Protein AF-A0A4Y2N920-F1 (afdb_monomer_lite)

Secondary structure (DSSP, 8-state):
---TTS-HHHHHHHHHHHHHH--S-HHHHHHHHHHHTT-----TTHHHHHHHHHHHHHTTTTT-HHHHHHHHHHHHHHGGG--HHHHHHHHHHHHT--STTHHHHHHHHHHHT-

InterPro domains:
  IPR021025 Fanconi Anaemia group E protein, C-terminal [PF11510] (15-112)
  IPR039685 Fanconi anemia group E protein [PTHR32094] (1-113)

Foldseek 3Di:
DPPPPDDLVVLQVVLVCLLPDNDPDLVSLVVNLVSLLVQGDYDPCSLVSVLVSLLVCLQVCLAPPSSLSSLQSNLVRCVLVDDPVSLVSSCVSLVSHPYPCSVVSNVSSVVSVD

Organism: Araneus ventricosus (NCBI:txid182803)

Structure (mmCIF, N/CA/C/O backbone):
data_AF-A0A4Y2N920-F1
#
_entry.id   AF-A0A4Y2N920-F1
#
loop_
_atom_site.group_PDB
_atom_site.id
_atom_site.type_symbol
_atom_site.label_atom_id
_atom_site.label_alt_id
_atom_site.label_comp_id
_atom_site.label_asym_id
_atom_site.label_entity_id
_atom_site.label_seq_id
_atom_site.pdbx_PDB_ins_code
_atom_site.Cartn_x
_atom_site.Cartn_y
_atom_site.Cartn_z
_atom_site.occupancy
_atom_site.B_iso_or_equiv
_atom_site.auth_seq_id
_atom_site.auth_comp_id
_atom_site.auth_asym_id
_atom_site.auth_atom_id
_atom_site.pdbx_PDB_model_num
ATOM 1 N N . MET A 1 1 ? 19.430 -2.043 1.462 1.00 47.16 1 MET A N 1
ATOM 2 C CA . MET A 1 1 ? 19.450 -0.958 0.459 1.00 47.16 1 MET A CA 1
ATOM 3 C C . MET A 1 1 ? 19.461 -1.572 -0.929 1.00 47.16 1 MET A C 1
ATOM 5 O O . MET A 1 1 ? 20.341 -2.379 -1.208 1.00 47.16 1 MET A O 1
ATOM 9 N N . VAL A 1 2 ? 18.483 -1.235 -1.775 1.00 55.28 2 VAL A N 1
ATOM 10 C CA . VAL A 1 2 ? 18.540 -1.541 -3.216 1.00 55.28 2 VAL A CA 1
ATOM 11 C C . VAL A 1 2 ? 19.722 -0.761 -3.797 1.00 55.28 2 VAL A C 1
ATOM 13 O O . VAL A 1 2 ? 19.905 0.404 -3.450 1.00 55.28 2 VAL A O 1
ATOM 16 N N . LYS A 1 3 ? 20.565 -1.400 -4.619 1.00 60.59 3 LYS A N 1
ATOM 17 C CA . LYS A 1 3 ? 21.749 -0.750 -5.204 1.00 60.59 3 LYS A CA 1
ATOM 18 C C . LYS A 1 3 ? 21.318 0.527 -5.942 1.00 60.59 3 LYS A C 1
ATOM 20 O O . LYS A 1 3 ? 20.455 0.459 -6.815 1.00 60.59 3 LYS A O 1
ATOM 25 N N . SER A 1 4 ? 21.946 1.660 -5.621 1.00 60.22 4 SER A N 1
ATOM 26 C CA . SER A 1 4 ? 21.668 2.995 -6.191 1.00 60.22 4 SER A CA 1
ATOM 27 C C . SER A 1 4 ? 21.767 3.061 -7.719 1.00 60.22 4 SER A C 1
ATOM 29 O O . SER A 1 4 ? 21.259 3.992 -8.329 1.00 60.22 4 SER A O 1
ATOM 31 N N . ASN A 1 5 ? 22.398 2.061 -8.336 1.00 68.75 5 ASN A N 1
ATOM 32 C CA . ASN A 1 5 ? 22.733 2.042 -9.756 1.00 68.75 5 ASN A CA 1
ATOM 33 C C . ASN A 1 5 ? 21.702 1.303 -10.620 1.00 68.75 5 ASN A C 1
ATOM 35 O O . ASN A 1 5 ? 21.953 1.118 -11.804 1.00 68.75 5 ASN A O 1
ATOM 39 N N . LEU A 1 6 ? 20.590 0.815 -10.057 1.00 75.50 6 LEU A N 1
ATOM 40 C CA . LEU A 1 6 ? 19.574 0.117 -10.846 1.00 75.50 6 LEU A CA 1
ATOM 41 C C . LEU A 1 6 ? 18.703 1.151 -11.596 1.00 75.50 6 LEU A C 1
ATOM 43 O O . LEU A 1 6 ? 18.044 1.944 -10.916 1.00 75.50 6 LEU A O 1
ATOM 47 N N . PRO A 1 7 ? 18.668 1.159 -12.943 1.00 83.75 7 PRO A N 1
ATOM 48 C CA . PRO A 1 7 ? 17.869 2.117 -13.714 1.00 83.75 7 PRO A CA 1
ATOM 49 C C . PRO A 1 7 ? 16.378 2.085 -13.357 1.00 83.75 7 PRO A C 1
ATOM 51 O O . PRO A 1 7 ? 15.848 1.029 -13.007 1.00 83.75 7 PRO A O 1
ATOM 54 N N . ASN A 1 8 ? 15.702 3.234 -13.466 1.00 83.19 8 ASN A N 1
ATOM 55 C CA . ASN A 1 8 ? 14.295 3.392 -13.067 1.00 83.19 8 ASN A CA 1
ATOM 56 C C . ASN A 1 8 ? 13.356 2.426 -13.802 1.00 83.19 8 ASN A C 1
ATOM 58 O O . ASN A 1 8 ? 12.434 1.901 -13.191 1.00 83.19 8 ASN A O 1
ATOM 62 N N . GLU A 1 9 ? 13.641 2.121 -15.067 1.00 84.50 9 GLU A N 1
ATOM 63 C CA . GLU A 1 9 ? 12.885 1.164 -15.885 1.00 84.50 9 GLU A CA 1
ATOM 64 C C . GLU A 1 9 ? 12.821 -0.226 -15.235 1.00 84.50 9 GLU A C 1
ATOM 66 O O . GLU A 1 9 ? 11.753 -0.829 -15.128 1.00 84.50 9 GLU A O 1
ATOM 71 N N . TYR A 1 10 ? 13.948 -0.707 -14.701 1.00 86.56 10 TYR A N 1
ATOM 72 C CA . TYR A 1 10 ? 13.997 -1.988 -13.997 1.00 86.56 10 TYR A CA 1
ATOM 73 C C . TYR A 1 10 ? 13.303 -1.931 -12.636 1.00 86.56 10 TYR A C 1
ATOM 75 O O . TYR A 1 10 ? 12.758 -2.935 -12.189 1.00 86.56 10 TYR A O 1
ATOM 83 N N . VAL A 1 11 ? 13.292 -0.774 -11.966 1.00 87.75 11 VAL A N 1
ATOM 84 C CA . VAL A 1 11 ? 12.519 -0.599 -10.725 1.00 87.75 11 VAL A CA 1
ATOM 85 C C . VAL A 1 11 ? 11.028 -0.695 -11.024 1.00 87.75 11 VAL A C 1
ATOM 87 O O . VAL A 1 11 ? 10.337 -1.459 -10.354 1.00 87.75 11 VAL A O 1
ATOM 90 N N . SER A 1 12 ? 10.553 0.020 -12.050 1.00 87.50 12 SER A N 1
ATOM 91 C CA . SER A 1 12 ? 9.161 -0.035 -12.508 1.00 87.50 12 SER A CA 1
ATOM 92 C C . SER A 1 12 ? 8.762 -1.464 -12.860 1.00 87.50 12 SER A C 1
ATOM 94 O O . SER A 1 12 ? 7.731 -1.945 -12.391 1.00 87.50 12 SER A O 1
ATOM 96 N N . TYR A 1 13 ? 9.609 -2.172 -13.613 1.00 88.44 13 TYR A N 1
ATOM 97 C CA . TYR A 1 13 ? 9.392 -3.574 -13.960 1.00 88.44 13 TYR A CA 1
ATOM 98 C C . TYR A 1 13 ? 9.303 -4.477 -12.721 1.00 88.44 13 TYR A C 1
ATOM 100 O O . TYR A 1 13 ? 8.371 -5.267 -12.594 1.00 88.44 13 TYR A O 1
ATOM 108 N N . CYS A 1 14 ? 10.228 -4.335 -11.766 1.00 90.69 14 CYS A N 1
ATOM 109 C CA . CYS A 1 14 ? 10.211 -5.113 -10.528 1.00 90.69 14 CYS A CA 1
ATOM 110 C C . CYS A 1 14 ? 8.949 -4.863 -9.698 1.00 90.69 14 CYS A C 1
ATOM 112 O O . CYS A 1 14 ? 8.386 -5.814 -9.161 1.00 90.69 14 CYS A O 1
ATOM 114 N N . ILE A 1 15 ? 8.499 -3.609 -9.595 1.00 91.94 15 ILE A N 1
ATOM 115 C CA . ILE A 1 15 ? 7.260 -3.278 -8.887 1.00 91.94 15 ILE A CA 1
ATOM 116 C C . ILE A 1 15 ? 6.077 -3.963 -9.574 1.00 91.94 15 ILE A C 1
ATOM 118 O O . ILE A 1 15 ? 5.355 -4.698 -8.907 1.00 91.94 15 ILE A O 1
ATOM 122 N N . LYS A 1 16 ? 5.919 -3.804 -10.895 1.00 90.44 16 LYS A N 1
ATOM 123 C CA . LYS A 1 16 ? 4.841 -4.453 -11.662 1.00 90.44 16 LYS A CA 1
ATOM 124 C C . LYS A 1 16 ? 4.830 -5.970 -11.463 1.00 90.44 16 LYS A C 1
ATOM 126 O O . LYS A 1 16 ? 3.818 -6.523 -11.049 1.00 90.44 16 LYS A O 1
ATOM 131 N N . ASN A 1 17 ? 5.985 -6.615 -11.624 1.00 91.06 17 ASN A N 1
ATOM 132 C CA . ASN A 1 17 ? 6.137 -8.059 -11.451 1.00 91.06 17 ASN A CA 1
ATOM 133 C C . ASN A 1 17 ? 5.753 -8.526 -10.031 1.00 91.06 17 ASN A C 1
ATOM 135 O O . ASN A 1 17 ? 5.149 -9.583 -9.860 1.00 91.06 17 ASN A O 1
ATOM 139 N N . ILE A 1 18 ? 6.065 -7.732 -8.999 1.00 92.56 18 ILE A N 1
ATOM 140 C CA . ILE A 1 18 ? 5.636 -8.018 -7.623 1.00 92.56 18 ILE A CA 1
ATOM 141 C C . ILE A 1 18 ? 4.116 -7.888 -7.484 1.00 92.56 18 ILE A C 1
ATOM 143 O O . ILE A 1 18 ? 3.485 -8.760 -6.887 1.00 92.56 18 ILE A O 1
ATOM 147 N N . LEU A 1 19 ? 3.517 -6.824 -8.018 1.00 91.69 19 LEU A N 1
ATOM 148 C CA . LEU A 1 19 ? 2.070 -6.611 -7.926 1.00 91.69 19 LEU A CA 1
ATOM 149 C C . LEU A 1 19 ? 1.286 -7.704 -8.663 1.00 91.69 19 LEU A C 1
ATOM 151 O O . LEU A 1 19 ? 0.254 -8.153 -8.164 1.00 91.69 19 LEU A O 1
ATOM 155 N N . GLU A 1 20 ? 1.796 -8.187 -9.791 1.00 90.31 20 GLU A N 1
ATOM 156 C CA . GLU A 1 20 ? 1.148 -9.224 -10.598 1.00 90.31 20 GLU A CA 1
ATOM 157 C C . GLU A 1 20 ? 1.330 -10.627 -10.007 1.00 90.31 20 GLU A C 1
ATOM 159 O O . GLU A 1 20 ? 0.357 -11.368 -9.864 1.00 90.31 20 GLU A O 1
ATOM 164 N N . HIS A 1 21 ? 2.551 -10.991 -9.605 1.00 87.38 21 HIS A N 1
ATOM 165 C CA . HIS A 1 21 ? 2.894 -12.393 -9.346 1.00 87.38 21 HIS A CA 1
ATOM 166 C C . HIS A 1 21 ? 3.264 -12.718 -7.903 1.00 87.38 21 HIS A C 1
ATOM 168 O O . HIS A 1 21 ? 3.274 -13.895 -7.533 1.00 87.38 21 HIS A O 1
ATOM 174 N N . ALA A 1 22 ? 3.600 -11.729 -7.071 1.00 82.25 22 ALA A N 1
ATOM 175 C CA . ALA A 1 22 ? 4.062 -12.048 -5.731 1.00 82.25 22 ALA A CA 1
ATOM 176 C C . ALA A 1 22 ? 2.912 -12.550 -4.855 1.00 82.25 22 ALA A C 1
ATOM 178 O O . ALA A 1 22 ? 1.871 -11.904 -4.691 1.00 82.25 22 ALA A O 1
ATOM 179 N N . THR A 1 23 ? 3.154 -13.693 -4.221 1.00 77.56 23 THR A N 1
ATOM 180 C CA . THR A 1 23 ? 2.365 -14.157 -3.086 1.00 77.56 23 THR A CA 1
ATOM 181 C C . THR A 1 23 ? 2.587 -13.242 -1.885 1.00 77.56 23 THR A C 1
ATOM 183 O O . THR A 1 23 ? 3.670 -12.671 -1.700 1.00 77.56 23 THR A O 1
ATOM 186 N N . GLN A 1 24 ? 1.560 -13.138 -1.046 1.00 73.44 24 GLN A N 1
ATOM 187 C CA . GLN A 1 24 ? 1.548 -12.349 0.181 1.00 73.44 24 GLN A CA 1
ATOM 188 C C . GLN A 1 24 ? 2.516 -12.934 1.226 1.00 73.44 24 GLN A C 1
ATOM 190 O O . GLN A 1 24 ? 2.129 -13.694 2.110 1.00 73.44 24 GLN A O 1
ATOM 195 N N . ILE A 1 25 ? 3.802 -12.605 1.096 1.00 79.56 25 ILE A N 1
ATOM 196 C CA . ILE A 1 25 ? 4.885 -13.067 1.969 1.00 79.56 25 ILE A CA 1
ATOM 197 C C . ILE A 1 25 ? 5.588 -11.851 2.568 1.00 79.56 25 ILE A C 1
ATOM 199 O O . ILE A 1 25 ? 5.847 -10.860 1.892 1.00 79.56 25 ILE A O 1
ATOM 203 N N . ASP A 1 26 ? 5.969 -11.961 3.835 1.00 79.62 26 ASP A N 1
ATOM 204 C CA . ASP A 1 26 ? 6.637 -10.926 4.628 1.00 79.62 26 ASP A CA 1
ATOM 205 C C . ASP A 1 26 ? 7.801 -10.209 3.923 1.00 79.62 26 ASP A C 1
ATOM 207 O O . ASP A 1 26 ? 7.970 -8.995 4.048 1.00 79.62 26 ASP A O 1
ATOM 211 N N . ASN A 1 27 ? 8.621 -10.959 3.185 1.00 88.19 27 ASN A N 1
ATOM 212 C CA . ASN A 1 27 ? 9.777 -10.414 2.475 1.00 88.19 27 ASN A CA 1
ATOM 213 C C . ASN A 1 27 ? 9.366 -9.569 1.263 1.00 88.19 27 ASN A C 1
ATOM 215 O O . ASN A 1 27 ? 10.055 -8.600 0.942 1.00 88.19 27 ASN A O 1
ATOM 219 N N . THR A 1 28 ? 8.231 -9.887 0.634 1.00 91.62 28 THR A N 1
ATOM 220 C CA . THR A 1 28 ? 7.668 -9.119 -0.481 1.00 91.62 28 THR A CA 1
ATOM 221 C C . THR A 1 28 ? 7.419 -7.675 -0.062 1.00 91.62 28 THR A C 1
ATOM 223 O O . THR A 1 28 ? 7.795 -6.759 -0.790 1.00 91.62 28 THR A O 1
ATOM 226 N N . PHE A 1 29 ? 6.875 -7.447 1.140 1.00 94.38 29 PHE A N 1
ATOM 227 C CA . PHE A 1 29 ? 6.593 -6.093 1.626 1.00 94.38 29 PHE A CA 1
ATOM 228 C C . PHE A 1 29 ? 7.857 -5.257 1.791 1.00 94.38 29 PHE A C 1
ATOM 230 O O . PHE A 1 29 ? 7.885 -4.107 1.372 1.00 94.38 29 PHE A O 1
ATOM 237 N N . SER A 1 30 ? 8.923 -5.833 2.351 1.00 93.00 30 SER A N 1
ATOM 238 C CA . SER A 1 30 ? 10.191 -5.116 2.538 1.00 93.00 30 SER A CA 1
ATOM 239 C C . SER A 1 30 ? 10.895 -4.802 1.217 1.00 93.00 30 SER A C 1
ATOM 241 O O . SER A 1 30 ? 11.476 -3.723 1.069 1.00 93.00 30 SER A O 1
ATOM 243 N N . VAL A 1 31 ? 10.837 -5.721 0.246 1.00 92.56 31 VAL A N 1
ATOM 244 C CA . VAL A 1 31 ? 11.376 -5.482 -1.101 1.00 92.56 31 VAL A CA 1
ATOM 245 C C . VAL A 1 31 ? 10.577 -4.385 -1.795 1.00 92.56 31 VAL A C 1
ATOM 247 O O . VAL A 1 31 ? 11.169 -3.418 -2.268 1.00 92.56 31 VAL A O 1
ATOM 250 N N . LEU A 1 32 ? 9.246 -4.491 -1.800 1.00 94.31 32 LEU A N 1
ATOM 251 C CA . LEU A 1 32 ? 8.376 -3.507 -2.433 1.00 94.31 32 LEU A CA 1
ATOM 252 C C . LEU A 1 32 ? 8.532 -2.127 -1.787 1.00 94.31 32 LEU A C 1
ATOM 254 O O . LEU A 1 32 ? 8.709 -1.152 -2.506 1.00 94.31 32 LEU A O 1
ATOM 258 N N . GLN A 1 33 ? 8.588 -2.050 -0.455 1.00 95.00 33 GLN A N 1
ATOM 259 C CA . GLN A 1 33 ? 8.853 -0.809 0.277 1.00 95.00 33 GLN A CA 1
ATOM 260 C C . GLN A 1 33 ? 10.150 -0.152 -0.219 1.00 95.00 33 GLN A C 1
ATOM 262 O O . GLN A 1 33 ? 10.153 1.022 -0.578 1.00 95.00 33 GLN A O 1
ATOM 267 N N . SER A 1 34 ? 11.232 -0.931 -0.314 1.00 93.06 34 SER A N 1
ATOM 268 C CA . SER A 1 34 ? 12.537 -0.424 -0.757 1.00 93.06 34 SER A CA 1
ATOM 269 C C . SER A 1 34 ? 12.536 0.061 -2.211 1.00 93.06 34 SER A C 1
ATOM 271 O O . SER A 1 34 ? 13.346 0.912 -2.569 1.00 93.06 34 SER A O 1
ATOM 273 N N . LEU A 1 35 ? 11.682 -0.507 -3.070 1.00 92.44 35 LEU A N 1
ATOM 274 C CA . LEU A 1 35 ? 11.524 -0.072 -4.460 1.00 92.44 35 LEU A CA 1
ATOM 275 C C . LEU A 1 35 ? 10.670 1.198 -4.550 1.00 92.44 35 LEU A C 1
ATOM 27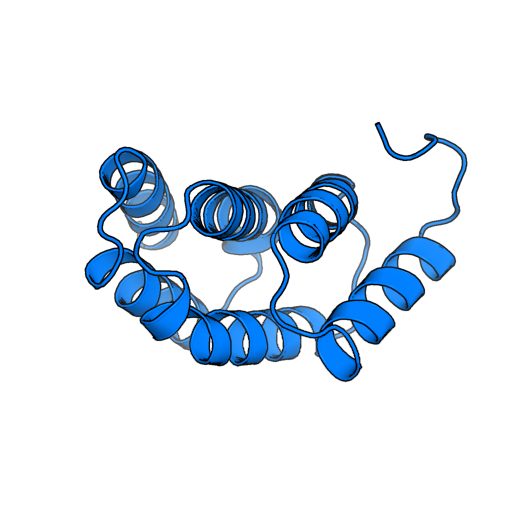7 O O . LEU A 1 35 ? 11.024 2.105 -5.298 1.00 92.44 35 LEU A O 1
ATOM 281 N N . ILE A 1 36 ? 9.592 1.279 -3.766 1.00 93.44 36 ILE A N 1
ATOM 282 C CA . ILE A 1 36 ? 8.705 2.446 -3.685 1.00 93.44 36 ILE A CA 1
ATOM 283 C C . ILE A 1 36 ? 9.475 3.676 -3.209 1.00 93.44 36 ILE A C 1
ATOM 285 O O . ILE A 1 36 ? 9.429 4.706 -3.872 1.00 93.44 36 ILE A O 1
ATOM 289 N N . GLU A 1 37 ? 10.268 3.550 -2.144 1.00 93.38 37 GLU A N 1
ATOM 290 C CA . GLU A 1 37 ? 11.048 4.652 -1.557 1.00 93.38 37 GLU A CA 1
ATOM 291 C C . GLU A 1 37 ? 12.084 5.266 -2.513 1.00 93.38 37 GLU A C 1
ATOM 293 O O . GLU A 1 37 ? 12.612 6.343 -2.246 1.00 93.38 37 GLU A O 1
ATOM 298 N N . ARG A 1 38 ? 12.369 4.625 -3.655 1.00 89.31 38 ARG A N 1
ATOM 299 C CA . ARG A 1 38 ? 13.214 5.219 -4.699 1.00 89.31 38 ARG A CA 1
ATOM 300 C C . ARG A 1 38 ? 12.535 6.334 -5.489 1.00 89.31 38 ARG A C 1
ATOM 302 O O . ARG A 1 38 ? 13.240 6.984 -6.251 1.00 89.31 38 ARG A O 1
ATOM 309 N N . LYS A 1 39 ? 11.217 6.513 -5.337 1.00 84.19 39 LYS A N 1
ATOM 310 C CA . LYS A 1 39 ? 10.366 7.457 -6.075 1.00 84.19 39 LYS A CA 1
ATOM 311 C C . LYS A 1 39 ? 10.720 7.530 -7.564 1.00 84.19 39 LYS A C 1
ATOM 313 O O . LYS A 1 39 ? 11.483 8.385 -8.010 1.00 84.19 39 LYS A O 1
ATOM 318 N N . ILE A 1 40 ? 10.147 6.624 -8.345 1.00 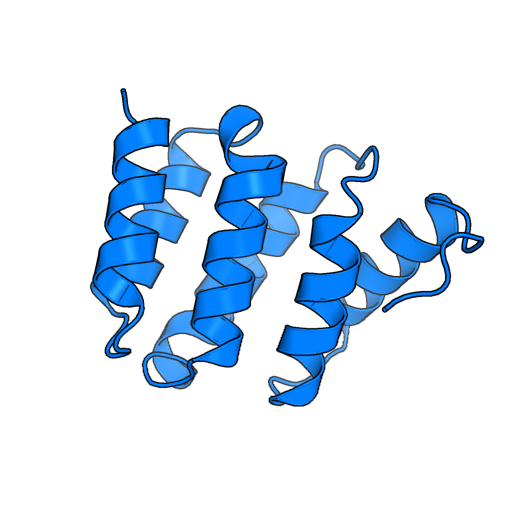83.56 40 ILE A N 1
ATOM 319 C CA . ILE A 1 40 ? 10.357 6.591 -9.794 1.00 83.56 40 ILE A CA 1
ATOM 320 C C . ILE A 1 40 ? 9.216 7.304 -10.516 1.00 83.56 40 ILE A C 1
ATOM 322 O O . ILE A 1 40 ? 8.081 7.314 -10.040 1.00 83.56 40 ILE A O 1
ATOM 326 N N . HIS A 1 41 ? 9.516 7.870 -11.688 1.00 79.25 41 HIS A N 1
ATOM 327 C CA . HIS A 1 41 ? 8.458 8.238 -12.624 1.00 79.25 41 HIS A CA 1
ATOM 328 C C . HIS A 1 41 ? 7.690 6.974 -12.989 1.00 79.25 41 HIS A C 1
ATOM 330 O O . HIS A 1 41 ? 8.290 5.971 -13.387 1.00 79.25 41 HIS A O 1
ATOM 336 N N . HIS A 1 42 ? 6.378 7.022 -12.808 1.00 72.25 42 HIS A N 1
ATOM 337 C CA . HIS A 1 42 ? 5.513 5.883 -13.015 1.00 72.25 42 HIS A CA 1
ATOM 338 C C . HIS A 1 42 ? 4.554 6.128 -14.173 1.00 72.25 42 HIS A C 1
ATOM 340 O O . HIS A 1 42 ? 4.209 7.260 -14.497 1.00 72.25 42 HIS A O 1
ATOM 346 N N . GLU A 1 43 ? 4.156 5.039 -14.819 1.00 72.31 43 GLU A N 1
ATOM 347 C CA . GLU A 1 43 ? 3.095 5.059 -15.820 1.00 72.31 43 GLU A CA 1
ATOM 348 C C . GLU A 1 43 ? 1.739 5.317 -15.154 1.00 72.31 43 GLU A C 1
ATOM 350 O O . GLU A 1 43 ? 1.559 4.994 -13.978 1.00 72.31 43 GLU A O 1
ATOM 355 N N . ASN A 1 44 ? 0.772 5.803 -15.939 1.00 66.38 44 ASN A N 1
ATOM 356 C CA . ASN A 1 44 ? -0.541 6.274 -15.479 1.00 66.38 44 ASN A CA 1
ATOM 357 C C . ASN A 1 44 ? -1.324 5.296 -14.571 1.00 66.38 44 ASN A C 1
ATOM 359 O O . ASN A 1 44 ? -2.195 5.745 -13.838 1.00 66.38 44 ASN A O 1
ATOM 363 N N . ASN A 1 45 ? -1.004 3.995 -14.557 1.00 87.81 45 ASN A N 1
ATOM 364 C CA . ASN A 1 45 ? -1.776 2.978 -13.828 1.00 87.81 45 ASN A CA 1
ATOM 365 C C . ASN A 1 45 ? -1.074 2.425 -12.571 1.00 87.81 45 ASN A C 1
ATOM 367 O O . ASN A 1 45 ? -1.616 1.544 -11.904 1.00 87.81 45 ASN A O 1
ATOM 371 N N . LEU A 1 46 ? 0.141 2.878 -12.226 1.00 89.50 46 LEU A N 1
ATOM 372 C CA . LEU A 1 46 ? 0.868 2.289 -11.091 1.00 89.50 46 LEU A CA 1
ATOM 373 C C . LEU A 1 46 ? 0.121 2.472 -9.762 1.00 89.50 46 LEU A C 1
ATOM 375 O O . LEU A 1 46 ? 0.047 1.529 -8.974 1.00 89.50 46 LEU A O 1
ATOM 379 N N . LEU A 1 47 ? -0.403 3.672 -9.503 1.00 92.62 47 LEU A N 1
ATOM 380 C CA . LEU A 1 47 ? -1.101 3.975 -8.250 1.00 92.62 47 LEU A CA 1
ATOM 381 C C . LEU A 1 47 ? -2.396 3.179 -8.120 1.00 92.62 47 LEU A C 1
ATOM 383 O O . LEU A 1 47 ? -2.704 2.697 -7.032 1.00 92.62 47 LEU A O 1
ATOM 387 N N . GLU A 1 48 ? -3.102 2.962 -9.228 1.00 94.12 48 GLU A N 1
ATOM 388 C CA . GLU A 1 48 ? -4.285 2.107 -9.260 1.00 94.12 48 GLU A CA 1
ATOM 389 C C . GLU A 1 48 ? -3.923 0.657 -8.910 1.00 94.12 48 GLU A C 1
ATOM 391 O O . GLU A 1 48 ? -4.495 0.084 -7.982 1.00 94.12 48 GLU A O 1
ATOM 396 N N . ASN A 1 49 ? -2.894 0.099 -9.557 1.00 93.75 49 ASN A N 1
ATOM 397 C CA . ASN A 1 49 ? -2.425 -1.261 -9.282 1.00 93.75 49 ASN A CA 1
ATOM 398 C C . ASN A 1 49 ? -1.940 -1.426 -7.832 1.00 93.75 49 ASN A C 1
ATOM 400 O O . ASN A 1 49 ? -2.207 -2.446 -7.194 1.00 93.75 49 ASN A O 1
ATOM 404 N N . LEU A 1 50 ? -1.229 -0.428 -7.292 1.00 94.69 50 LEU A N 1
ATOM 405 C CA . LEU A 1 50 ? -0.810 -0.419 -5.889 1.00 94.69 50 LEU A CA 1
ATOM 406 C C . LEU A 1 50 ? -2.016 -0.395 -4.955 1.00 94.69 50 LEU A C 1
ATOM 408 O O . LEU A 1 50 ? -2.063 -1.184 -4.015 1.00 94.69 50 LEU A O 1
ATOM 412 N N . THR A 1 51 ? -2.989 0.472 -5.228 1.00 96.00 51 THR A N 1
ATOM 413 C CA . THR A 1 51 ? -4.198 0.620 -4.412 1.00 96.00 51 THR A CA 1
ATOM 414 C C . THR A 1 51 ? -4.970 -0.694 -4.354 1.00 96.00 51 THR A C 1
ATOM 416 O O . THR A 1 51 ? -5.195 -1.219 -3.264 1.00 96.00 51 THR A O 1
ATOM 419 N N . GLN A 1 52 ? -5.269 -1.288 -5.514 1.00 95.19 52 GLN A N 1
ATOM 420 C CA . GLN A 1 52 ? -5.977 -2.569 -5.611 1.00 95.19 52 GLN A CA 1
ATOM 421 C C . GLN A 1 52 ? -5.223 -3.692 -4.887 1.00 95.19 52 GLN A C 1
ATOM 423 O O . GLN A 1 52 ? -5.812 -4.488 -4.151 1.00 95.19 52 GLN A O 1
ATOM 428 N N . LYS A 1 53 ? -3.895 -3.759 -5.051 1.00 95.00 53 LYS A N 1
ATOM 429 C CA . LYS A 1 53 ? -3.101 -4.812 -4.412 1.00 95.00 53 LYS A CA 1
ATOM 430 C C . LYS A 1 53 ? -3.053 -4.652 -2.894 1.00 95.00 53 LYS A C 1
ATOM 432 O O . LYS A 1 53 ? -3.224 -5.638 -2.178 1.00 95.00 53 LYS A O 1
ATOM 437 N N . ILE A 1 54 ? -2.847 -3.433 -2.396 1.00 95.88 54 ILE A N 1
ATOM 438 C CA . ILE A 1 54 ? -2.823 -3.144 -0.957 1.00 95.88 54 ILE A CA 1
ATOM 439 C C . ILE A 1 54 ? -4.181 -3.430 -0.319 1.00 95.88 54 ILE A C 1
ATOM 441 O O . ILE A 1 54 ? -4.221 -4.044 0.748 1.00 95.88 54 ILE A O 1
ATOM 445 N N . GLU A 1 55 ? -5.275 -3.045 -0.976 1.00 96.06 55 GLU A N 1
ATOM 446 C CA . GLU A 1 55 ? -6.629 -3.377 -0.538 1.00 96.06 55 GLU A CA 1
ATOM 447 C C . GLU A 1 55 ? -6.804 -4.896 -0.418 1.00 96.06 55 GLU A C 1
ATOM 449 O O . GLU A 1 55 ? -7.182 -5.382 0.650 1.00 96.06 55 GLU A O 1
ATOM 454 N N . SER A 1 56 ? -6.414 -5.651 -1.453 1.00 94.50 56 SER A N 1
ATOM 455 C CA . SER A 1 56 ? -6.534 -7.115 -1.471 1.00 94.50 56 SER A CA 1
ATOM 456 C C . SER A 1 56 ? -5.753 -7.821 -0.352 1.00 94.50 56 SER A C 1
ATOM 458 O O . SER A 1 56 ? -6.183 -8.863 0.129 1.00 94.50 56 SER A O 1
ATOM 460 N N . TRP A 1 57 ? -4.629 -7.252 0.099 1.00 94.31 57 TRP A N 1
ATOM 461 C CA . TRP A 1 57 ? -3.801 -7.811 1.177 1.00 94.31 57 TRP A CA 1
ATOM 462 C C . TRP A 1 57 ? -4.204 -7.343 2.580 1.00 94.31 57 TRP A C 1
ATOM 464 O O . TRP A 1 57 ? -3.726 -7.889 3.578 1.00 94.31 57 TRP A O 1
ATOM 474 N N . SER A 1 58 ? -5.045 -6.313 2.685 1.00 94.19 58 SER A N 1
ATOM 475 C CA . SER A 1 58 ? -5.235 -5.546 3.920 1.00 94.19 58 SER A CA 1
ATOM 476 C C . SER A 1 58 ? -5.794 -6.356 5.091 1.00 94.19 58 SER A C 1
ATOM 478 O O . SER A 1 58 ? -5.257 -6.272 6.200 1.00 94.19 58 SER A O 1
ATOM 480 N N . LEU A 1 59 ? -6.834 -7.162 4.859 1.00 92.38 59 LEU A N 1
ATOM 481 C CA . LEU A 1 59 ? -7.514 -7.920 5.913 1.00 92.38 59 LEU A CA 1
ATOM 482 C C . LEU A 1 59 ? -6.606 -8.993 6.518 1.00 92.38 59 LEU A C 1
ATOM 484 O O . LEU A 1 59 ? -6.517 -9.111 7.744 1.00 92.38 59 LEU A O 1
ATOM 488 N N . ASP A 1 60 ? -5.875 -9.710 5.668 1.00 93.94 60 ASP A N 1
ATOM 489 C CA . ASP A 1 60 ? -4.953 -10.765 6.088 1.00 93.94 60 ASP A CA 1
ATOM 490 C C . ASP A 1 60 ? -3.679 -10.193 6.729 1.00 93.94 60 ASP A C 1
ATOM 492 O O . ASP A 1 60 ? -3.066 -10.818 7.598 1.00 93.94 60 ASP A O 1
ATOM 496 N N . CYS A 1 61 ? -3.282 -8.976 6.344 1.00 93.88 61 CYS A N 1
ATOM 497 C CA . CYS A 1 61 ? -2.069 -8.321 6.834 1.00 93.88 61 CYS A CA 1
ATOM 498 C C . CYS A 1 61 ? -2.300 -7.291 7.942 1.00 93.88 61 CYS A C 1
ATOM 500 O O . CYS A 1 61 ? -1.353 -6.608 8.339 1.00 93.88 61 CYS A O 1
ATOM 502 N N . LYS A 1 62 ? -3.506 -7.183 8.507 1.00 94.25 62 LYS A N 1
ATOM 503 C CA . LYS A 1 62 ? -3.835 -6.130 9.485 1.00 94.25 62 LYS A CA 1
ATOM 504 C C . LYS A 1 62 ? -2.949 -6.087 10.738 1.00 94.25 62 LYS A C 1
ATOM 506 O O . LYS A 1 62 ? -2.811 -5.030 11.350 1.00 94.25 62 LYS A O 1
ATOM 511 N N . LYS A 1 63 ? -2.326 -7.210 11.118 1.00 95.62 63 LYS A N 1
ATOM 512 C CA . LYS A 1 63 ? -1.375 -7.323 12.248 1.00 95.62 63 LYS A CA 1
ATOM 513 C C . LYS A 1 63 ? 0.098 -7.263 11.823 1.00 95.62 63 LYS A C 1
ATOM 515 O O . LYS A 1 63 ? 0.989 -7.354 12.666 1.00 95.62 63 LYS A O 1
ATOM 520 N N . ASN A 1 64 ? 0.380 -7.124 10.530 1.00 95.19 64 ASN A N 1
ATOM 521 C CA . ASN A 1 64 ? 1.724 -7.207 9.982 1.00 95.19 64 ASN A CA 1
ATOM 522 C C . ASN A 1 64 ? 2.395 -5.829 9.918 1.00 95.19 64 ASN A C 1
ATOM 524 O O . ASN A 1 64 ? 2.029 -4.966 9.123 1.00 95.19 64 ASN A O 1
ATOM 528 N N . VAL A 1 65 ? 3.438 -5.635 10.725 1.00 95.38 65 VAL A N 1
ATOM 529 C CA . VAL A 1 65 ? 4.173 -4.362 10.791 1.00 95.38 65 VAL A CA 1
ATOM 530 C C . VAL A 1 65 ? 4.866 -4.017 9.467 1.00 95.38 65 VAL A C 1
ATOM 532 O O . VAL A 1 65 ? 4.933 -2.843 9.111 1.00 95.38 65 VAL A O 1
ATOM 535 N N . LYS A 1 66 ? 5.377 -5.003 8.715 1.00 95.50 66 LYS A N 1
ATOM 536 C CA . LYS A 1 66 ? 6.034 -4.750 7.419 1.00 95.50 66 LYS A CA 1
ATOM 537 C C . LYS A 1 66 ? 5.029 -4.288 6.369 1.00 95.50 66 LYS A C 1
ATOM 539 O O . LYS A 1 66 ? 5.344 -3.390 5.594 1.00 95.50 66 LYS A O 1
ATOM 544 N N . PHE A 1 67 ? 3.821 -4.846 6.387 1.00 96.31 67 PHE A N 1
ATOM 545 C CA . PHE A 1 67 ? 2.727 -4.366 5.550 1.00 96.31 67 PHE A CA 1
ATOM 546 C C . PHE A 1 67 ? 2.358 -2.917 5.897 1.00 96.31 67 PHE A C 1
ATOM 548 O O . PHE A 1 67 ? 2.323 -2.073 5.006 1.00 96.31 67 PHE A O 1
ATOM 555 N N . THR A 1 68 ? 2.189 -2.580 7.183 1.00 96.38 68 THR A N 1
ATOM 556 C CA . THR A 1 68 ? 1.902 -1.189 7.581 1.00 96.38 68 THR A CA 1
ATOM 557 C C . THR A 1 68 ? 3.015 -0.226 7.158 1.00 96.38 68 THR A C 1
ATOM 559 O O . THR A 1 68 ? 2.729 0.884 6.715 1.00 96.38 68 THR A O 1
ATOM 562 N N . LYS A 1 69 ? 4.288 -0.640 7.250 1.00 96.44 69 LYS A N 1
ATOM 563 C CA . LYS A 1 69 ? 5.426 0.155 6.756 1.00 96.44 69 LYS A CA 1
ATOM 564 C C . LYS A 1 69 ? 5.335 0.414 5.260 1.00 96.44 69 LYS A C 1
ATOM 566 O O . LYS A 1 69 ? 5.489 1.556 4.851 1.00 96.44 69 LYS A O 1
ATOM 571 N N . LEU A 1 70 ? 5.043 -0.616 4.468 1.00 96.88 70 LEU A N 1
ATOM 572 C CA . LEU A 1 70 ? 4.835 -0.468 3.031 1.00 96.88 70 LEU A CA 1
ATOM 573 C C . LEU A 1 70 ? 3.709 0.533 2.728 1.00 96.88 70 LEU A C 1
ATOM 575 O O . LEU A 1 70 ? 3.912 1.429 1.915 1.00 96.88 70 LEU A O 1
ATOM 579 N N . VAL A 1 71 ? 2.560 0.415 3.402 1.00 97.31 71 VAL A N 1
ATOM 580 C CA . VAL A 1 71 ? 1.428 1.346 3.244 1.00 97.31 71 VAL A CA 1
ATOM 581 C C . VAL A 1 71 ? 1.858 2.789 3.514 1.00 97.31 71 VAL A C 1
ATOM 583 O O . VAL A 1 71 ? 1.611 3.671 2.694 1.00 97.31 71 VAL A O 1
ATOM 586 N N . ILE A 1 72 ? 2.560 3.027 4.624 1.00 97.38 72 ILE A N 1
ATOM 587 C CA . ILE A 1 72 ? 3.078 4.356 4.972 1.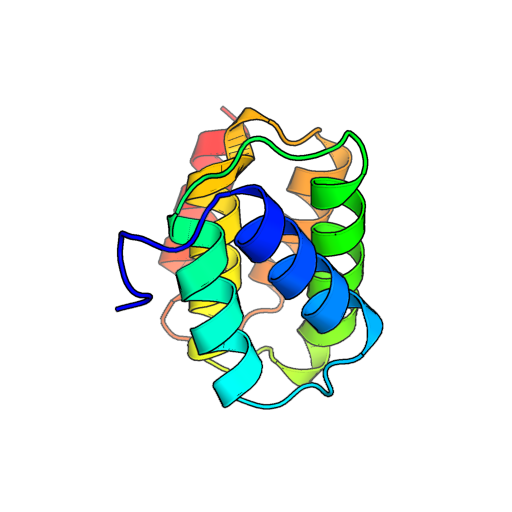00 97.38 72 ILE A CA 1
ATOM 588 C C . ILE A 1 72 ? 4.068 4.854 3.913 1.00 97.38 72 ILE A C 1
ATOM 590 O O . ILE A 1 72 ? 3.956 5.998 3.480 1.00 97.38 72 ILE A O 1
ATOM 594 N N . SER A 1 73 ? 5.010 4.018 3.466 1.00 97.12 73 SER A N 1
ATOM 595 C CA . SER A 1 73 ? 5.987 4.410 2.444 1.00 97.12 73 SER A CA 1
ATOM 596 C C . SER A 1 73 ? 5.312 4.768 1.120 1.00 97.12 73 SER A C 1
ATOM 598 O O . SER A 1 73 ? 5.735 5.726 0.478 1.00 97.12 73 SER A O 1
ATOM 600 N N . ILE A 1 74 ? 4.240 4.073 0.725 1.00 96.88 74 ILE A N 1
ATOM 601 C CA . ILE A 1 74 ? 3.466 4.436 -0.470 1.00 96.88 74 ILE A CA 1
ATOM 602 C C . ILE A 1 74 ? 2.823 5.816 -0.293 1.00 96.88 74 ILE A C 1
ATOM 604 O O . ILE A 1 74 ? 3.011 6.681 -1.147 1.00 96.88 74 ILE A O 1
ATOM 608 N N . LEU A 1 75 ? 2.126 6.044 0.825 1.00 97.00 75 LEU A N 1
ATOM 609 C CA . LEU A 1 75 ? 1.443 7.311 1.099 1.00 97.00 75 LEU A CA 1
ATOM 610 C C . LEU A 1 75 ? 2.408 8.499 1.179 1.00 97.00 75 LEU A C 1
ATOM 612 O O . LEU A 1 75 ? 2.124 9.559 0.637 1.00 97.00 75 LEU A O 1
ATOM 616 N N . ILE A 1 76 ? 3.571 8.325 1.807 1.00 96.50 76 ILE A N 1
ATOM 617 C CA . ILE A 1 76 ? 4.599 9.373 1.868 1.00 96.50 76 ILE A CA 1
ATOM 618 C C . ILE A 1 76 ? 5.194 9.645 0.479 1.00 96.50 76 ILE A C 1
ATOM 620 O O . ILE A 1 76 ? 5.468 10.794 0.143 1.00 96.50 76 ILE A O 1
ATOM 624 N N . THR A 1 77 ? 5.415 8.605 -0.330 1.00 95.50 77 THR A N 1
ATOM 625 C CA . THR A 1 77 ? 6.120 8.755 -1.613 1.00 95.50 77 THR A CA 1
ATOM 626 C C . THR A 1 77 ? 5.230 9.327 -2.715 1.00 95.50 77 THR A C 1
ATOM 628 O O . THR A 1 77 ? 5.675 10.198 -3.472 1.00 95.50 77 THR A O 1
ATOM 631 N N . TYR A 1 78 ? 3.997 8.823 -2.805 1.00 95.06 78 TYR A N 1
ATOM 632 C CA . TYR A 1 78 ? 3.073 9.075 -3.910 1.00 95.06 78 TYR A CA 1
ATOM 633 C C . TYR A 1 78 ? 1.738 9.687 -3.474 1.00 95.06 78 TYR A C 1
ATOM 635 O O . TYR A 1 78 ? 0.911 9.977 -4.328 1.00 95.06 78 TYR A O 1
ATOM 643 N N . GLY A 1 79 ? 1.498 9.913 -2.179 1.00 94.44 79 GLY A N 1
ATOM 644 C CA . GLY A 1 79 ? 0.196 10.387 -1.694 1.00 94.44 79 GLY A CA 1
ATOM 645 C C . GLY A 1 79 ? -0.258 11.719 -2.296 1.00 94.44 79 GLY A C 1
ATOM 646 O O . GLY A 1 79 ? -1.449 11.910 -2.489 1.00 94.44 79 GLY A O 1
ATOM 647 N N . SER A 1 80 ? 0.668 12.613 -2.662 1.00 93.88 80 SER A N 1
ATOM 648 C CA . SER A 1 80 ? 0.348 13.881 -3.343 1.00 93.88 80 SER A CA 1
ATOM 649 C C . SER A 1 80 ? -0.130 13.714 -4.790 1.00 93.88 80 SER A C 1
ATOM 651 O O . SER A 1 80 ? -0.606 14.669 -5.392 1.00 93.88 80 SER A O 1
ATOM 653 N N . GLU A 1 81 ? 0.082 12.534 -5.368 1.00 94.00 81 GLU A N 1
ATOM 654 C CA . GLU A 1 81 ? -0.251 12.181 -6.752 1.00 94.00 81 GLU A CA 1
ATOM 655 C C . GLU A 1 81 ? -1.510 11.294 -6.804 1.00 94.00 81 GLU A C 1
ATOM 657 O O . GLU A 1 81 ? -1.988 10.968 -7.887 1.00 94.00 81 GLU A O 1
ATOM 662 N N . MET A 1 82 ? -2.048 10.912 -5.639 1.00 94.38 82 MET A N 1
ATOM 663 C CA . MET A 1 82 ? -3.243 10.086 -5.520 1.00 94.38 82 MET A CA 1
ATOM 664 C C . MET A 1 82 ? -4.521 10.911 -5.641 1.00 94.38 82 MET A C 1
ATOM 666 O O . MET A 1 82 ? -4.611 12.033 -5.142 1.00 94.38 82 MET A O 1
ATOM 670 N N . ASP A 1 83 ? -5.543 10.313 -6.244 1.00 94.94 83 ASP A N 1
ATOM 671 C CA . ASP A 1 83 ? -6.888 10.872 -6.222 1.00 94.94 83 ASP A CA 1
ATOM 672 C C . ASP A 1 83 ? -7.614 10.586 -4.890 1.00 94.94 83 ASP A C 1
ATOM 674 O O . ASP A 1 83 ? -7.179 9.806 -4.034 1.00 94.94 83 ASP A O 1
ATOM 678 N N . GLN A 1 84 ? -8.770 11.227 -4.705 1.00 94.94 84 GLN A N 1
ATOM 679 C CA . GLN A 1 84 ? -9.553 11.097 -3.477 1.00 94.94 84 GLN A CA 1
ATOM 680 C C . GLN A 1 84 ? -10.082 9.670 -3.248 1.00 94.94 84 GLN A C 1
ATOM 682 O O . GLN A 1 84 ? -10.273 9.260 -2.097 1.00 94.94 84 GLN A O 1
ATOM 687 N N . GLN A 1 85 ? -10.334 8.912 -4.318 1.00 95.88 85 GLN A N 1
ATOM 688 C CA . GLN A 1 85 ? -10.808 7.535 -4.222 1.00 95.88 85 GLN A CA 1
ATOM 689 C C . GLN A 1 85 ? -9.694 6.640 -3.671 1.00 95.88 85 GLN A C 1
ATOM 691 O O . GLN A 1 85 ? -9.918 5.907 -2.709 1.00 95.88 85 GLN A O 1
ATOM 696 N N . GLN A 1 86 ? -8.478 6.771 -4.197 1.00 96.75 86 GLN A N 1
ATOM 697 C CA . GLN A 1 86 ? -7.291 6.066 -3.721 1.00 96.75 86 GLN A CA 1
ATOM 698 C C . GLN A 1 86 ? -6.998 6.409 -2.256 1.00 96.75 86 GLN A C 1
ATOM 700 O O . GLN A 1 86 ? -6.849 5.506 -1.432 1.00 96.75 86 GLN A O 1
ATOM 705 N N . ILE A 1 87 ? -7.014 7.696 -1.887 1.00 97.19 87 ILE A N 1
ATOM 706 C CA . ILE A 1 87 ? -6.828 8.130 -0.490 1.00 97.19 87 ILE A CA 1
ATOM 707 C C . ILE A 1 87 ? -7.878 7.493 0.436 1.00 97.19 87 ILE A C 1
ATOM 709 O O . ILE A 1 87 ? -7.558 7.116 1.566 1.00 97.19 87 ILE A O 1
ATOM 713 N N . THR A 1 88 ? -9.121 7.345 -0.028 1.00 97.38 88 THR A N 1
ATOM 714 C CA . THR A 1 88 ? -10.201 6.706 0.743 1.00 97.38 88 THR A CA 1
ATOM 715 C C . THR A 1 88 ? -9.935 5.216 0.961 1.00 97.38 88 THR A C 1
ATOM 717 O O . THR A 1 88 ? -10.058 4.747 2.091 1.00 97.38 88 THR A O 1
ATOM 720 N N . VAL A 1 89 ? -9.479 4.491 -0.065 1.00 97.81 89 VAL A N 1
ATOM 721 C CA . VAL A 1 89 ? -9.099 3.073 0.074 1.00 97.81 89 VAL A CA 1
ATOM 722 C C . VAL A 1 89 ? -7.984 2.909 1.110 1.00 97.81 89 VAL A C 1
ATOM 724 O O . VAL A 1 89 ? -8.092 2.083 2.016 1.00 97.81 89 VAL A O 1
ATOM 727 N N . TYR A 1 90 ? -6.929 3.725 1.041 1.00 97.88 90 TYR A N 1
ATOM 728 C CA . TYR A 1 90 ? -5.841 3.656 2.021 1.00 97.88 90 TYR A CA 1
ATOM 729 C C . TYR A 1 90 ? -6.290 4.014 3.445 1.00 97.88 90 TYR A C 1
ATOM 731 O O . TYR A 1 90 ? -5.837 3.383 4.403 1.00 97.88 90 TYR A O 1
ATOM 739 N N . ASP A 1 91 ? -7.186 4.990 3.600 1.00 97.75 91 ASP A N 1
ATOM 740 C CA . ASP A 1 91 ? -7.798 5.321 4.890 1.00 97.75 91 ASP A CA 1
ATOM 741 C C . ASP A 1 91 ? -8.541 4.114 5.481 1.00 97.75 91 ASP A C 1
ATOM 743 O O . ASP A 1 91 ? -8.359 3.782 6.654 1.00 97.75 91 ASP A O 1
ATOM 747 N N . ASP A 1 92 ? -9.313 3.399 4.665 1.00 97.19 92 ASP A N 1
ATOM 748 C CA . 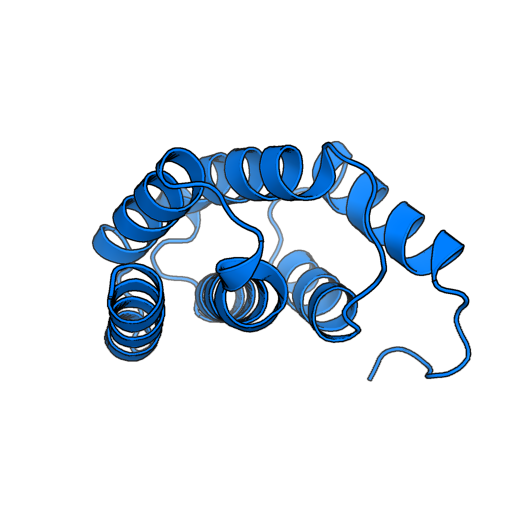ASP A 1 92 ? -10.030 2.204 5.105 1.00 97.19 92 ASP A CA 1
ATOM 749 C C . ASP A 1 92 ? -9.080 1.050 5.448 1.00 97.19 92 ASP A C 1
ATOM 751 O O . ASP A 1 92 ? -9.247 0.409 6.489 1.00 97.19 92 ASP A O 1
ATOM 755 N N . VAL A 1 93 ? -8.013 0.836 4.673 1.00 97.06 93 VAL A N 1
ATOM 756 C CA . VAL A 1 93 ? -6.947 -0.125 5.018 1.00 97.06 93 VAL A CA 1
ATOM 757 C C . VAL A 1 93 ? -6.324 0.202 6.381 1.00 97.06 93 VAL A C 1
ATOM 759 O O . VAL A 1 93 ? -6.098 -0.690 7.205 1.00 97.06 93 VAL A O 1
ATOM 762 N N . ILE A 1 94 ? -6.076 1.483 6.661 1.00 96.50 94 ILE A N 1
ATOM 763 C CA . ILE A 1 94 ? -5.479 1.937 7.922 1.00 96.50 94 ILE A CA 1
ATOM 764 C C . ILE A 1 94 ? -6.450 1.788 9.099 1.00 96.50 94 ILE A C 1
ATOM 766 O O . ILE A 1 94 ? -6.027 1.371 10.182 1.00 96.50 94 ILE A O 1
ATOM 770 N N . LYS A 1 95 ? -7.752 2.039 8.913 1.00 95.00 95 LYS A N 1
ATOM 771 C CA . LYS A 1 95 ? -8.769 1.834 9.963 1.00 95.00 95 LYS A CA 1
ATOM 772 C C . LYS A 1 95 ? -8.803 0.393 10.463 1.00 95.00 95 LYS A C 1
ATOM 774 O O . LYS A 1 95 ? -8.951 0.184 11.670 1.00 95.00 95 LYS A O 1
ATOM 779 N N . HIS A 1 96 ? -8.613 -0.577 9.571 1.00 92.81 96 HIS A N 1
ATOM 780 C CA . HIS A 1 96 ? -8.580 -2.001 9.912 1.00 92.81 96 HIS A CA 1
ATOM 781 C C . HIS A 1 96 ? -7.220 -2.477 10.437 1.00 92.81 96 HIS A C 1
ATOM 783 O O . HIS A 1 96 ? -7.121 -3.597 10.932 1.00 92.81 96 HIS A O 1
ATOM 789 N N . ASN A 1 97 ? -6.176 -1.644 10.376 1.00 93.31 97 ASN A N 1
ATOM 790 C CA . ASN A 1 97 ? -4.859 -1.977 10.900 1.00 93.31 97 ASN A CA 1
ATOM 791 C C . ASN A 1 97 ? -4.877 -2.110 12.435 1.00 93.31 97 ASN A C 1
ATOM 793 O O . ASN A 1 97 ? -5.458 -1.288 13.149 1.00 93.31 97 ASN A O 1
ATOM 797 N N . GLU A 1 98 ? -4.190 -3.133 12.940 1.00 94.62 98 GLU A N 1
ATOM 7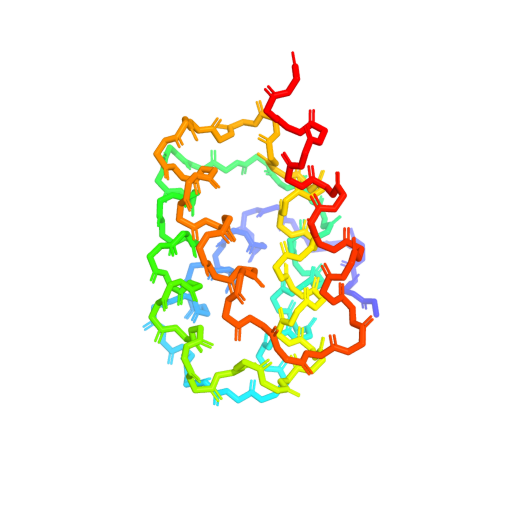98 C CA . GLU A 1 98 ? -4.088 -3.482 14.364 1.00 94.62 98 GLU A CA 1
ATOM 799 C C . GLU A 1 98 ? -2.638 -3.381 14.874 1.00 94.62 98 GLU A C 1
ATOM 801 O O . GLU A 1 98 ? -2.308 -3.864 15.957 1.00 94.62 98 GLU A O 1
ATOM 806 N N . THR A 1 99 ? -1.737 -2.772 14.098 1.00 94.75 99 THR A N 1
ATOM 807 C CA . THR A 1 99 ? -0.328 -2.634 14.482 1.00 94.75 99 THR A CA 1
ATOM 808 C C . THR A 1 99 ? -0.074 -1.368 15.294 1.00 94.75 99 THR A C 1
ATOM 810 O O . THR A 1 99 ? -0.802 -0.379 15.203 1.00 94.75 99 THR A O 1
ATOM 813 N N . ILE A 1 100 ? 1.051 -1.347 16.015 1.00 93.00 100 ILE A N 1
ATOM 814 C CA . ILE A 1 100 ? 1.535 -0.156 16.736 1.00 93.00 100 ILE A CA 1
ATOM 815 C C . ILE A 1 100 ? 1.753 1.065 15.822 1.00 93.00 100 ILE A C 1
ATOM 817 O O . ILE A 1 100 ? 1.829 2.191 16.306 1.00 93.00 100 ILE A O 1
ATOM 821 N N . MET A 1 101 ? 1.854 0.856 14.505 1.00 93.56 101 MET A N 1
ATOM 822 C CA . MET A 1 101 ? 2.102 1.908 13.518 1.00 93.56 101 MET A CA 1
ATOM 823 C C . MET A 1 101 ? 0.824 2.575 12.998 1.00 93.56 101 MET A C 1
ATOM 825 O O . MET A 1 101 ? 0.928 3.544 12.248 1.00 93.56 101 MET A O 1
ATOM 829 N N . LYS A 1 102 ? -0.367 2.118 13.413 1.00 95.06 102 LYS A N 1
ATOM 830 C CA . LYS A 1 102 ? -1.656 2.670 12.968 1.00 95.06 102 LYS A CA 1
ATOM 831 C C . LYS A 1 102 ? -1.718 4.194 13.080 1.00 95.06 102 LYS A C 1
ATOM 833 O O . LYS A 1 102 ? -1.977 4.865 1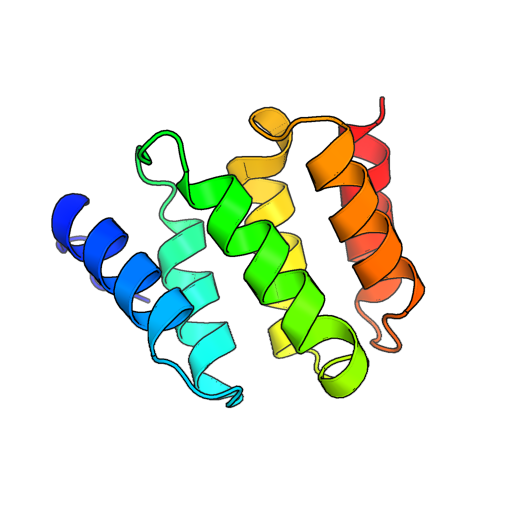2.092 1.00 95.06 102 LYS A O 1
ATOM 838 N N . ARG A 1 103 ? -1.378 4.742 14.253 1.00 95.25 103 ARG A N 1
ATOM 839 C CA . ARG A 1 103 ? -1.399 6.196 14.501 1.00 95.25 103 ARG A CA 1
ATOM 840 C C . ARG A 1 103 ? -0.504 6.976 13.538 1.00 95.25 103 ARG A C 1
ATOM 842 O O . ARG A 1 103 ? -0.851 8.075 13.124 1.00 95.25 103 ARG A O 1
ATOM 849 N N . ALA A 1 104 ? 0.658 6.421 13.191 1.00 94.94 104 ALA A N 1
ATOM 850 C CA . ALA A 1 104 ? 1.556 7.055 12.233 1.00 94.94 104 ALA A CA 1
ATOM 851 C C . ALA A 1 104 ? 0.925 7.084 10.834 1.00 94.94 104 ALA A C 1
ATOM 853 O O . ALA A 1 104 ? 0.968 8.117 10.175 1.00 94.94 104 ALA A O 1
ATOM 854 N N . ALA A 1 105 ? 0.286 5.990 10.416 1.00 94.94 105 ALA A N 1
ATOM 855 C CA . ALA A 1 105 ? -0.408 5.914 9.134 1.00 94.94 105 ALA A CA 1
ATOM 856 C C . ALA A 1 105 ? -1.627 6.858 9.064 1.00 94.94 105 ALA A C 1
ATOM 858 O O . ALA A 1 105 ? -1.785 7.579 8.081 1.00 94.94 105 ALA A O 1
ATOM 859 N N . GLU A 1 106 ? -2.434 6.927 10.129 1.00 96.88 106 GLU A N 1
ATOM 860 C CA . GLU A 1 106 ? -3.578 7.850 10.242 1.00 96.88 106 GLU A CA 1
ATOM 861 C C . GLU A 1 106 ? -3.144 9.316 10.103 1.00 96.88 106 GLU A C 1
ATOM 863 O O . GLU A 1 106 ? -3.801 10.103 9.421 1.00 96.88 106 GLU A O 1
ATOM 868 N N . ASN A 1 107 ? -2.011 9.685 10.707 1.00 96.81 107 ASN A N 1
ATOM 869 C CA . ASN A 1 107 ? -1.471 11.038 10.596 1.00 96.81 107 ASN A CA 1
ATOM 870 C C . ASN A 1 107 ? -1.080 11.393 9.156 1.00 96.81 107 ASN A C 1
ATOM 872 O O . ASN A 1 107 ? -1.347 12.514 8.727 1.00 96.81 107 ASN A O 1
ATOM 876 N N . VAL A 1 108 ? -0.486 10.455 8.409 1.00 96.25 108 VAL A N 1
ATOM 877 C CA . VAL A 1 108 ? -0.137 10.675 6.996 1.00 96.25 108 VAL A CA 1
ATOM 878 C C . VAL A 1 108 ? -1.404 10.877 6.161 1.00 96.25 108 VAL A C 1
ATOM 880 O O . VAL A 1 108 ? -1.492 11.850 5.421 1.00 96.25 108 VAL A O 1
ATOM 883 N N . ILE A 1 109 ? -2.429 10.034 6.334 1.00 95.44 109 ILE A N 1
ATOM 884 C CA . ILE A 1 109 ? -3.715 10.207 5.635 1.00 95.44 109 ILE A CA 1
ATOM 885 C C . ILE A 1 109 ? -4.358 11.553 5.955 1.00 95.44 109 ILE A C 1
ATOM 887 O O . ILE A 1 109 ? -4.870 12.225 5.062 1.00 95.44 109 ILE A O 1
ATOM 891 N N . LYS A 1 110 ? -4.331 11.970 7.223 1.00 95.88 110 LYS A N 1
ATOM 892 C CA . LYS A 1 110 ? -4.889 13.260 7.629 1.00 95.88 110 LYS A CA 1
ATOM 893 C C . LYS A 1 110 ? -4.210 14.425 6.903 1.00 95.88 110 LYS A C 1
ATOM 895 O O . LYS A 1 110 ? -4.902 15.347 6.485 1.00 95.88 110 LYS A O 1
ATOM 900 N N . GLN A 1 111 ? -2.888 14.370 6.733 1.00 95.19 111 GLN A N 1
ATOM 901 C CA . GLN A 1 111 ? -2.130 15.389 6.000 1.00 95.19 111 GLN A CA 1
ATOM 902 C C . GLN A 1 111 ? -2.509 15.442 4.516 1.00 95.19 111 GLN A C 1
ATOM 904 O O . GLN A 1 111 ? -2.574 16.529 3.965 1.00 95.19 111 GLN A O 1
ATOM 909 N N . LEU A 1 112 ? -2.803 14.298 3.890 1.00 93.50 112 LEU A N 1
ATOM 910 C CA . LEU A 1 112 ? -3.203 14.229 2.477 1.00 93.50 112 LEU A CA 1
ATOM 911 C C . LEU A 1 112 ? -4.637 14.718 2.213 1.00 93.50 112 LEU A C 1
ATOM 913 O O . LEU A 1 112 ? -4.968 15.057 1.084 1.00 93.50 112 LEU A O 1
ATOM 917 N N . LYS A 1 113 ? -5.495 14.737 3.239 1.00 88.88 113 LYS A N 1
ATOM 918 C CA . LYS A 1 113 ? -6.889 15.214 3.156 1.00 88.88 113 LYS A CA 1
ATOM 919 C C . LYS A 1 113 ? -7.051 16.708 3.474 1.00 88.88 113 LYS A C 1
ATOM 921 O O . LYS A 1 113 ? -8.184 17.186 3.488 1.00 88.88 113 LYS A O 1
ATOM 926 N N . THR A 1 114 ? -5.963 17.396 3.828 1.00 79.75 114 THR A N 1
ATOM 927 C CA . THR A 1 114 ? -5.963 18.819 4.214 1.00 79.75 114 THR A CA 1
ATOM 928 C C . THR A 1 114 ? -5.585 19.678 3.021 1.00 79.75 114 THR A C 1
ATOM 930 O O . THR A 1 114 ? -6.262 20.708 2.820 1.00 79.75 114 THR A O 1
#

Sequence (114 aa):
MVKSNLPNEYVSYCIKNILEHATQIDNTFSVLQSLIERKIHHENNLLENLTQKIESWSLDCKKNVKFTKLVISILITYGSEMDQQQITVYDDVIKHNETIMKRAAENVIKQLKT

Radius of gyration: 13.25 Å; chains: 1; bounding box: 34×33×33 Å

pLDDT: mean 90.34, std 9.35, range [47.16, 97.88]